Protein AF-A0A967FDC0-F1 (afdb_monomer_lite)

Sequence (144 aa):
MAKELGESMRFAVIFVAIAGCFLLVFLCSCNRRSAETGSGQFDESNPMGANAACYVCHIPFVQEEISKTHLRAKVPCTRCHGLSAGHANDEDIGATPPDVLFVRDQVDSMCLKCHHRHDISDEMKAKHKTDPVCTDCHGNHRIN

Foldseek 3Di:
DPPVVVVVVVVVVVVVVVVVVVVVVVVVVVVPPDPPPPPPDDDLVCLVVLCVLVCVPVVCLCVWQVSVVCVVVSNHPCVQQNSQVVQSPDPPNPPRDTNDDDDQVCQQVSVCVPDVDDDDDVVRQVVDPDRDHPCVPRHPDDDD

Radius of gyration: 29.07 Å; chains: 1; bounding box: 67×72×62 Å

Structure (mmCIF, N/CA/C/O backbone):
data_AF-A0A967FDC0-F1
#
_entry.id   AF-A0A967FDC0-F1
#
loop_
_atom_site.group_PDB
_atom_site.id
_atom_site.type_symbol
_atom_site.label_atom_id
_atom_site.label_alt_id
_atom_site.label_comp_id
_atom_site.label_asym_id
_atom_site.label_entity_id
_atom_site.label_seq_id
_atom_site.pdbx_PDB_ins_code
_atom_site.Cartn_x
_atom_site.Cartn_y
_atom_site.Cartn_z
_atom_site.occupancy
_atom_site.B_iso_or_equiv
_atom_site.auth_seq_id
_atom_site.auth_comp_id
_atom_site.auth_asym_id
_atom_site.auth_atom_id
_atom_site.pdbx_PDB_model_num
ATOM 1 N N . MET A 1 1 ? 45.233 -60.346 -39.705 1.00 52.84 1 MET A N 1
ATOM 2 C CA . MET A 1 1 ? 45.656 -58.984 -39.309 1.00 52.84 1 MET A CA 1
ATOM 3 C C . MET A 1 1 ? 44.718 -57.849 -39.755 1.00 52.84 1 MET A C 1
ATOM 5 O O . MET A 1 1 ? 44.934 -56.738 -39.308 1.00 52.84 1 MET A O 1
ATOM 9 N N . ALA A 1 2 ? 43.660 -58.076 -40.555 1.00 54.44 2 ALA A N 1
ATOM 10 C CA . ALA A 1 2 ? 42.787 -56.990 -41.050 1.00 54.44 2 ALA A CA 1
ATOM 11 C C . ALA A 1 2 ? 41.469 -56.754 -40.266 1.00 54.44 2 ALA A C 1
ATOM 13 O O . ALA A 1 2 ? 40.763 -55.797 -40.562 1.00 54.44 2 ALA A O 1
ATOM 14 N N . LYS A 1 3 ? 41.109 -57.600 -39.284 1.00 52.19 3 LYS A N 1
ATOM 15 C CA . LYS A 1 3 ? 39.851 -57.459 -38.512 1.00 52.19 3 LYS A CA 1
ATOM 16 C C . LYS A 1 3 ? 39.966 -56.503 -3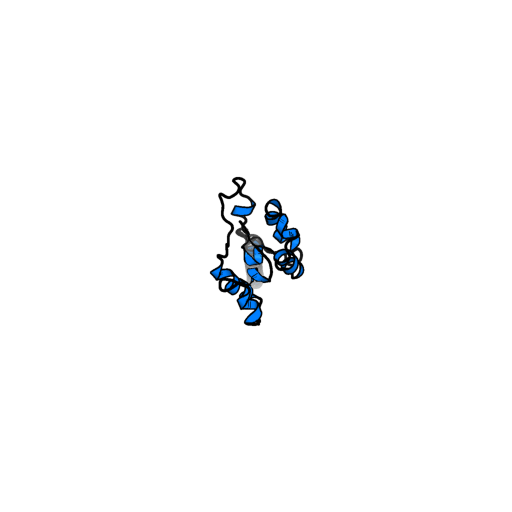7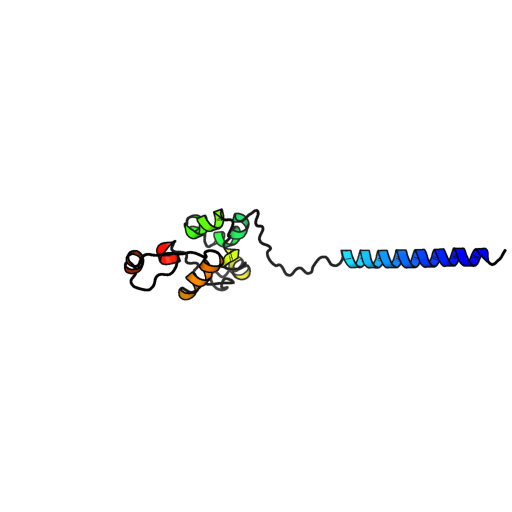.311 1.00 52.19 3 LYS A C 1
ATOM 18 O O . LYS A 1 3 ? 39.055 -55.722 -37.080 1.00 52.19 3 LYS A O 1
ATOM 23 N N . GLU A 1 4 ? 41.118 -56.480 -36.643 1.00 54.00 4 GLU A N 1
ATOM 24 C CA . GLU A 1 4 ? 41.378 -55.672 -35.433 1.00 54.00 4 GLU A CA 1
ATOM 25 C C . GLU A 1 4 ? 41.403 -54.146 -35.688 1.00 54.00 4 GLU A C 1
ATOM 27 O O . GLU A 1 4 ? 41.080 -53.342 -34.816 1.00 54.00 4 GLU A O 1
ATOM 32 N N . LEU A 1 5 ? 41.752 -53.722 -36.908 1.00 52.12 5 LEU A N 1
ATOM 33 C CA . LEU A 1 5 ? 41.794 -52.304 -37.300 1.00 52.12 5 LEU A CA 1
ATOM 34 C C . LEU A 1 5 ? 40.398 -51.702 -37.552 1.00 52.12 5 LEU A C 1
ATOM 36 O O . LEU A 1 5 ? 40.229 -50.488 -37.471 1.00 52.12 5 LEU A O 1
ATOM 40 N N . GLY A 1 6 ? 39.390 -52.530 -37.847 1.00 52.47 6 GLY A N 1
ATOM 41 C CA . GLY A 1 6 ? 38.027 -52.065 -38.119 1.00 52.47 6 GLY A CA 1
ATOM 42 C C . GLY A 1 6 ? 37.214 -51.775 -36.855 1.00 52.47 6 GLY A C 1
ATOM 43 O O . GLY A 1 6 ? 36.380 -50.869 -36.857 1.00 52.47 6 GLY A O 1
ATOM 44 N N . GLU A 1 7 ? 37.457 -52.513 -35.769 1.00 56.00 7 GLU A N 1
ATOM 45 C CA . GLU A 1 7 ? 36.762 -52.309 -34.491 1.00 56.00 7 GLU A CA 1
ATOM 46 C C . GLU A 1 7 ? 37.261 -51.062 -33.761 1.00 56.00 7 GLU A C 1
ATOM 48 O O . GLU A 1 7 ? 36.448 -50.234 -33.354 1.00 56.00 7 GLU A O 1
ATOM 53 N N . SER A 1 8 ? 38.577 -50.851 -33.686 1.00 56.78 8 SER A N 1
ATOM 54 C CA . SER A 1 8 ? 39.154 -49.663 -33.036 1.00 56.78 8 SER A CA 1
ATOM 55 C C . SER A 1 8 ? 38.716 -48.350 -33.702 1.00 56.78 8 SER A C 1
ATOM 57 O O . 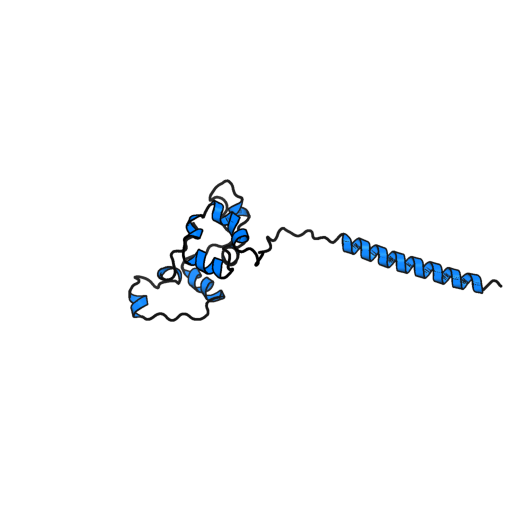SER A 1 8 ? 38.394 -47.378 -33.016 1.00 56.78 8 SER A O 1
ATOM 59 N N . MET A 1 9 ? 38.597 -48.338 -35.033 1.00 56.31 9 MET A N 1
ATOM 60 C CA . MET A 1 9 ? 38.127 -47.173 -35.785 1.00 56.31 9 MET A CA 1
ATOM 61 C C . MET A 1 9 ? 36.622 -46.913 -35.590 1.00 56.31 9 MET A C 1
ATOM 63 O O . MET A 1 9 ? 36.194 -45.762 -35.558 1.00 56.31 9 MET A O 1
ATOM 67 N N . ARG A 1 10 ? 35.812 -47.961 -35.380 1.00 59.16 10 ARG A N 1
ATOM 68 C CA . ARG A 1 10 ? 34.378 -47.834 -35.059 1.00 59.16 10 ARG A CA 1
ATOM 69 C C . ARG A 1 10 ? 34.143 -47.262 -33.664 1.00 59.16 10 ARG A C 1
ATOM 71 O O . ARG A 1 10 ? 33.279 -46.402 -33.510 1.00 59.16 10 ARG A O 1
ATOM 78 N N . PHE A 1 11 ? 34.932 -47.678 -32.674 1.00 57.47 11 PHE A N 1
ATOM 79 C CA . PHE A 1 11 ? 34.856 -47.103 -31.330 1.00 57.47 11 PHE A CA 1
ATOM 80 C C . PHE A 1 11 ? 35.257 -45.625 -31.330 1.00 57.47 11 PHE A C 1
ATOM 82 O O . PHE A 1 11 ? 34.531 -44.805 -30.772 1.00 57.47 11 PHE A O 1
ATOM 89 N N . ALA A 1 12 ? 36.333 -45.252 -32.030 1.00 60.53 12 ALA A N 1
ATOM 90 C CA . ALA A 1 12 ? 36.770 -43.858 -32.116 1.00 60.53 12 ALA A CA 1
ATOM 91 C C . ALA A 1 12 ? 35.694 -42.928 -32.716 1.00 60.53 12 ALA A C 1
ATOM 93 O O . ALA A 1 12 ? 35.449 -41.845 -32.187 1.00 60.53 12 ALA A O 1
ATOM 94 N N . VAL A 1 13 ? 34.994 -43.364 -33.770 1.00 60.56 13 VAL A N 1
ATOM 95 C CA . VAL A 1 13 ? 33.931 -42.565 -34.409 1.00 60.56 13 VAL A CA 1
ATOM 96 C C . VAL A 1 13 ? 32.708 -42.405 -33.498 1.00 60.56 13 VAL A C 1
ATOM 98 O O . VAL A 1 13 ? 32.138 -41.317 -33.427 1.00 60.56 13 VAL A O 1
ATOM 101 N N . ILE A 1 14 ? 32.329 -43.447 -32.749 1.00 61.06 14 ILE A N 1
ATOM 102 C CA . ILE A 1 14 ? 31.204 -43.388 -31.800 1.00 61.06 14 ILE A CA 1
ATOM 103 C C . ILE A 1 14 ? 31.529 -42.455 -30.626 1.00 61.06 14 ILE A C 1
ATOM 105 O O . ILE A 1 14 ? 30.698 -41.626 -30.257 1.00 61.06 14 ILE A O 1
ATOM 109 N N . PHE A 1 15 ? 32.743 -42.527 -30.072 1.00 60.81 15 PHE A N 1
ATOM 110 C CA . PHE A 1 15 ? 33.158 -41.644 -28.978 1.00 60.81 15 PHE A CA 1
ATOM 111 C C . PHE A 1 15 ? 33.199 -40.168 -29.400 1.00 60.81 15 PHE A C 1
ATOM 113 O O . PHE A 1 15 ? 32.741 -39.312 -28.644 1.00 60.81 15 PHE A O 1
ATOM 120 N N . VAL A 1 16 ? 33.667 -39.862 -30.616 1.00 63.75 16 VAL A N 1
ATOM 121 C CA . VAL A 1 16 ? 33.668 -38.488 -31.151 1.00 63.75 16 VAL A CA 1
ATOM 122 C C . VAL A 1 16 ? 32.245 -37.984 -31.416 1.00 63.75 16 VAL A C 1
ATOM 124 O O . VAL A 1 16 ? 31.940 -36.836 -31.094 1.00 63.75 16 VAL A O 1
ATOM 127 N N . ALA A 1 17 ? 31.348 -38.831 -31.929 1.00 63.84 17 ALA A N 1
ATOM 128 C CA . ALA A 1 17 ? 29.948 -38.464 -32.151 1.00 63.84 17 ALA A CA 1
ATOM 129 C C . ALA A 1 17 ? 29.200 -38.188 -30.834 1.00 63.84 17 ALA A C 1
ATOM 131 O O . ALA A 1 17 ? 28.475 -37.200 -30.731 1.00 63.84 17 ALA A O 1
ATOM 132 N N . ILE A 1 18 ? 29.418 -39.013 -29.803 1.00 66.44 18 ILE A N 1
ATOM 133 C CA . ILE A 1 18 ? 28.807 -38.824 -28.481 1.00 66.44 18 ILE A CA 1
ATOM 134 C C . ILE A 1 18 ? 29.361 -37.560 -27.812 1.00 66.44 18 ILE A C 1
ATOM 136 O O . ILE A 1 18 ? 28.580 -36.724 -27.361 1.00 66.44 18 ILE A O 1
ATOM 140 N N . ALA A 1 19 ? 30.684 -37.364 -27.805 1.00 64.75 19 ALA A N 1
ATOM 141 C CA . ALA A 1 19 ? 31.301 -36.161 -27.245 1.00 64.75 19 ALA A CA 1
ATOM 142 C C . ALA A 1 19 ? 30.847 -34.880 -27.973 1.00 64.75 19 ALA A C 1
ATOM 144 O O . ALA A 1 19 ? 30.568 -33.869 -27.328 1.00 64.75 19 ALA A O 1
ATOM 145 N N . GLY A 1 20 ? 30.694 -34.934 -29.301 1.00 63.69 20 GLY A N 1
ATOM 146 C CA . GLY A 1 20 ? 30.154 -33.836 -30.106 1.00 63.69 20 GLY A CA 1
ATOM 147 C C . GLY A 1 20 ? 28.685 -33.528 -29.802 1.00 63.69 20 GLY A C 1
ATOM 148 O O . GLY A 1 20 ? 28.322 -32.362 -29.654 1.00 63.69 20 GLY A O 1
ATOM 149 N N . CYS A 1 21 ? 27.845 -34.555 -29.631 1.00 61.47 21 CYS A N 1
ATOM 150 C CA . CYS A 1 21 ? 26.450 -34.383 -29.215 1.00 61.47 21 CYS A CA 1
ATOM 151 C C . CYS A 1 21 ? 26.333 -33.782 -27.807 1.00 61.47 21 CYS A C 1
ATOM 153 O O . CYS A 1 21 ? 25.528 -32.874 -27.608 1.00 61.47 21 CYS A O 1
ATOM 155 N N . PHE A 1 22 ? 27.154 -34.219 -26.847 1.00 60.75 22 PHE A N 1
ATOM 156 C CA . PHE A 1 22 ? 27.167 -33.629 -25.505 1.00 60.75 22 PHE A CA 1
ATOM 157 C C . PHE A 1 22 ? 27.644 -32.170 -25.515 1.00 60.75 22 PHE A C 1
ATOM 159 O O . PHE A 1 22 ? 27.040 -31.337 -24.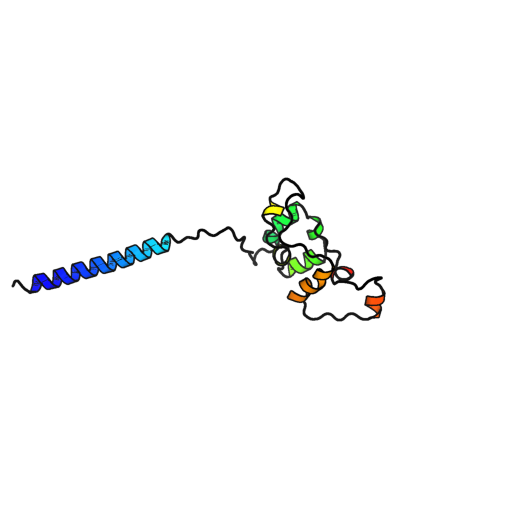841 1.00 60.75 22 PHE A O 1
ATOM 166 N N . LEU A 1 23 ? 28.656 -31.828 -26.321 1.00 61.09 23 LEU A N 1
ATOM 167 C CA . LEU A 1 23 ? 29.138 -30.451 -26.454 1.00 61.09 23 LEU A CA 1
ATOM 168 C C . LEU A 1 23 ? 28.090 -29.528 -27.100 1.00 61.09 23 LEU A C 1
ATOM 170 O O . LEU A 1 23 ? 27.902 -28.404 -26.640 1.00 61.09 23 LEU A O 1
ATOM 174 N N . LEU A 1 24 ? 27.357 -30.003 -28.113 1.00 58.91 24 LEU A N 1
ATOM 175 C CA . LEU A 1 24 ? 26.266 -29.243 -28.738 1.00 58.91 24 LEU A CA 1
ATOM 176 C C . LEU A 1 24 ? 25.093 -29.009 -27.776 1.00 58.91 24 LEU A C 1
ATOM 178 O O . LEU A 1 24 ? 24.552 -27.905 -27.738 1.00 58.91 24 LEU A O 1
ATOM 182 N N . VAL A 1 25 ? 24.731 -29.999 -26.953 1.00 60.19 25 VAL A N 1
ATOM 183 C CA . VAL A 1 25 ? 23.697 -29.836 -25.913 1.00 60.19 25 VAL A CA 1
ATOM 184 C C . VAL A 1 25 ? 24.154 -28.856 -24.828 1.00 60.19 25 VAL A C 1
ATOM 186 O O . VAL A 1 25 ? 23.362 -28.021 -24.383 1.00 60.19 25 VAL A O 1
ATOM 189 N N . PHE A 1 26 ? 25.431 -28.894 -24.438 1.00 58.91 26 PHE A N 1
ATOM 190 C CA . PHE A 1 26 ? 25.989 -27.971 -23.447 1.00 58.91 26 PHE A CA 1
ATOM 191 C C . PHE A 1 26 ? 26.024 -26.526 -23.971 1.00 58.91 26 PHE A C 1
ATOM 193 O O . PHE A 1 26 ? 25.558 -25.611 -23.295 1.00 58.91 26 PHE A O 1
ATOM 200 N N . LEU A 1 27 ? 26.462 -26.317 -25.218 1.00 58.94 27 LEU A N 1
ATOM 201 C CA . LEU A 1 27 ? 26.475 -24.994 -25.856 1.00 58.94 27 LEU A CA 1
ATOM 202 C C . LEU A 1 27 ? 25.060 -24.445 -26.105 1.00 58.94 27 LEU A C 1
ATOM 204 O O . LEU A 1 27 ? 24.832 -23.246 -25.951 1.00 58.94 27 LEU A O 1
ATOM 208 N N . CYS A 1 28 ? 24.084 -25.304 -26.416 1.00 54.00 28 CYS A N 1
ATOM 209 C CA . CYS A 1 28 ? 22.685 -24.888 -26.550 1.00 54.00 28 CYS A CA 1
ATOM 210 C C . CYS A 1 28 ? 22.049 -24.523 -25.191 1.00 54.00 28 CYS A C 1
ATOM 212 O O . CYS A 1 28 ? 21.184 -23.650 -25.121 1.00 54.00 28 CYS A O 1
ATOM 214 N N . SER A 1 29 ? 22.521 -25.128 -24.094 1.00 59.06 29 SER A N 1
ATOM 215 C CA . SER A 1 29 ? 22.040 -24.847 -22.733 1.00 59.06 29 SER A CA 1
ATOM 216 C C . SER A 1 29 ? 22.609 -23.546 -22.154 1.00 59.06 29 SER A C 1
ATOM 218 O O . SER A 1 29 ? 21.933 -22.883 -21.373 1.00 59.06 29 SER A O 1
ATOM 220 N N . CYS A 1 30 ? 23.804 -23.119 -22.579 1.00 54.75 30 CYS A N 1
ATOM 221 C CA . CYS A 1 30 ? 24.393 -21.846 -22.147 1.00 54.75 30 CYS A CA 1
ATOM 222 C C . CYS A 1 30 ? 23.792 -20.610 -22.843 1.00 54.75 30 CYS A C 1
ATOM 224 O O . CYS A 1 30 ? 23.926 -19.508 -22.316 1.00 54.75 30 CYS A O 1
ATOM 226 N N . ASN A 1 31 ? 23.111 -20.774 -23.987 1.00 49.84 31 ASN A N 1
ATOM 227 C CA . ASN A 1 31 ? 22.464 -19.666 -24.707 1.00 49.84 31 ASN A CA 1
ATOM 228 C C . ASN A 1 31 ? 20.981 -19.471 -24.338 1.00 49.84 31 ASN A C 1
ATOM 230 O O . ASN A 1 31 ? 20.355 -18.504 -24.760 1.00 49.84 31 ASN A O 1
ATOM 234 N N . ARG A 1 32 ? 20.408 -20.343 -23.496 1.00 47.84 32 ARG A N 1
ATOM 235 C CA . ARG A 1 32 ? 19.145 -20.063 -22.793 1.00 47.84 32 ARG A CA 1
ATOM 236 C C . ARG A 1 32 ? 19.417 -19.265 -21.519 1.00 47.84 32 ARG A C 1
ATOM 238 O O . ARG A 1 32 ? 18.980 -19.635 -20.436 1.00 47.84 32 ARG A O 1
ATOM 245 N N . ARG A 1 33 ? 20.139 -18.151 -21.642 1.00 48.34 33 ARG A N 1
ATOM 246 C CA . ARG A 1 33 ? 20.040 -17.089 -20.645 1.00 48.34 33 ARG A CA 1
ATOM 247 C C . ARG A 1 33 ? 18.888 -16.211 -21.093 1.00 48.34 33 ARG A C 1
ATOM 249 O O . ARG A 1 33 ? 19.039 -15.382 -21.979 1.00 48.34 33 ARG A O 1
ATOM 256 N N . SER A 1 34 ? 17.727 -16.577 -20.566 1.00 46.00 34 SER A N 1
ATOM 257 C CA . SER A 1 34 ? 16.502 -15.807 -20.456 1.00 46.00 34 SER A CA 1
ATOM 258 C C . SER A 1 34 ? 16.447 -14.526 -21.294 1.00 46.00 34 SER A C 1
ATOM 260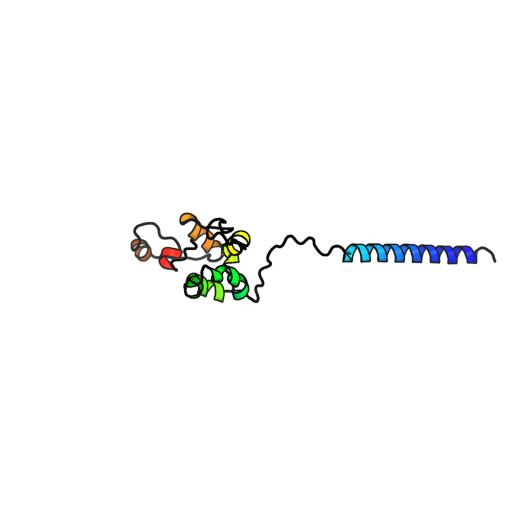 O O . SER A 1 34 ? 16.996 -13.491 -20.921 1.00 46.00 34 SER A O 1
ATOM 262 N N . ALA A 1 35 ? 15.621 -14.560 -22.339 1.00 44.91 35 ALA A N 1
ATOM 263 C CA . ALA A 1 35 ? 14.689 -13.463 -22.559 1.00 44.91 35 ALA A CA 1
ATOM 264 C C . ALA A 1 35 ? 13.773 -13.390 -21.322 1.00 44.91 35 ALA A C 1
ATOM 266 O O . ALA A 1 35 ? 12.639 -13.858 -21.334 1.00 44.91 35 ALA A O 1
ATOM 267 N N . GLU A 1 36 ? 14.315 -12.909 -20.206 1.00 45.38 36 GLU A N 1
ATOM 268 C CA . GLU A 1 36 ? 13.536 -12.528 -19.043 1.00 45.38 36 GLU A CA 1
ATOM 269 C C . GLU A 1 36 ? 12.948 -11.171 -19.399 1.00 45.38 36 GLU A C 1
ATOM 271 O O . GLU A 1 36 ? 13.597 -10.130 -19.333 1.00 45.38 36 GLU A O 1
ATOM 276 N N . THR A 1 37 ? 11.696 -11.206 -19.851 1.00 39.47 37 THR A N 1
ATOM 277 C CA . THR A 1 37 ? 10.732 -10.151 -19.548 1.00 39.47 37 THR A CA 1
ATOM 278 C C . THR A 1 37 ? 11.047 -9.625 -18.154 1.00 39.47 37 THR A C 1
ATOM 280 O O . THR A 1 37 ? 11.028 -10.417 -17.213 1.00 39.47 37 THR A O 1
ATOM 283 N N . GLY A 1 38 ? 11.397 -8.343 -18.036 1.00 41.69 38 GLY A N 1
ATOM 284 C CA . GLY A 1 38 ? 11.746 -7.705 -16.771 1.00 41.69 38 GLY A CA 1
ATOM 285 C C . GLY A 1 38 ? 10.594 -7.786 -15.773 1.00 41.69 38 GLY A C 1
ATOM 286 O O . GLY A 1 38 ? 9.823 -6.848 -15.622 1.00 41.69 38 GLY A O 1
ATOM 287 N N . SER A 1 39 ? 10.466 -8.915 -15.088 1.00 45.53 39 SER A N 1
ATOM 288 C CA . SER A 1 39 ? 9.728 -9.025 -13.848 1.00 45.53 39 SER A CA 1
ATOM 289 C C . SER A 1 39 ? 10.676 -8.504 -12.782 1.00 45.53 39 SER A C 1
ATOM 291 O O . SER A 1 39 ? 11.637 -9.192 -12.436 1.00 45.53 39 SER A O 1
ATOM 293 N N . GLY A 1 40 ? 10.455 -7.276 -12.311 1.00 52.69 40 GLY A N 1
ATOM 294 C CA . GLY A 1 40 ? 11.157 -6.743 -11.148 1.00 52.69 40 GLY A CA 1
ATOM 295 C C . GLY A 1 40 ? 11.007 -7.721 -9.986 1.00 52.69 40 GLY A C 1
ATOM 296 O O . GLY A 1 40 ? 9.955 -7.783 -9.353 1.00 52.69 40 GLY A O 1
ATOM 297 N N . GLN A 1 41 ? 12.026 -8.546 -9.756 1.00 55.53 41 GLN A N 1
ATOM 298 C CA . GLN A 1 41 ? 12.043 -9.480 -8.644 1.00 55.53 41 GLN A CA 1
ATOM 299 C C . GLN A 1 41 ? 12.217 -8.675 -7.361 1.00 55.53 41 GLN A C 1
ATOM 301 O O . GLN A 1 41 ? 13.165 -7.905 -7.214 1.00 55.53 41 GLN A O 1
ATOM 306 N N . PHE A 1 42 ? 11.272 -8.850 -6.441 1.00 64.56 42 PHE A N 1
ATOM 307 C CA . PHE A 1 42 ? 11.356 -8.302 -5.098 1.00 64.56 42 PHE A CA 1
ATOM 308 C C . PHE A 1 42 ? 12.530 -8.947 -4.352 1.00 64.56 42 PHE A C 1
ATOM 310 O O . PHE A 1 42 ? 12.530 -10.152 -4.105 1.00 64.56 42 PHE A O 1
ATOM 317 N N . ASP A 1 43 ? 13.522 -8.137 -3.985 1.00 73.62 43 ASP A N 1
ATOM 318 C CA . ASP A 1 43 ? 14.565 -8.535 -3.047 1.00 73.62 43 ASP A CA 1
ATOM 319 C C . ASP A 1 43 ? 14.041 -8.399 -1.610 1.00 73.62 43 ASP A C 1
ATOM 321 O O . ASP A 1 43 ? 14.054 -7.319 -1.015 1.00 73.62 43 ASP A O 1
ATOM 325 N N . GLU A 1 44 ? 13.597 -9.519 -1.037 1.00 70.62 44 GLU A N 1
ATOM 326 C CA . GLU A 1 44 ? 13.122 -9.616 0.353 1.00 70.62 44 GLU A CA 1
ATOM 327 C C . GLU A 1 44 ? 14.175 -9.139 1.377 1.00 70.62 44 GLU A C 1
ATOM 329 O O . GLU A 1 44 ? 13.839 -8.766 2.507 1.00 70.62 44 GLU A O 1
ATOM 334 N N . SER A 1 45 ? 15.463 -9.141 1.010 1.00 81.19 45 SER A N 1
ATOM 335 C CA . SER A 1 45 ? 16.543 -8.660 1.873 1.00 81.19 45 SER A CA 1
ATOM 336 C C . SER A 1 45 ? 16.658 -7.132 1.905 1.00 81.19 45 SER A C 1
ATOM 338 O O . SER A 1 45 ? 17.218 -6.593 2.862 1.00 81.19 45 SER A O 1
ATOM 340 N N . ASN A 1 46 ? 16.039 -6.428 0.949 1.00 86.88 46 ASN A N 1
ATOM 341 C CA . ASN A 1 46 ? 16.030 -4.970 0.865 1.00 86.88 46 ASN A CA 1
ATOM 342 C C . ASN A 1 46 ? 14.621 -4.376 0.616 1.00 86.88 46 ASN A C 1
ATOM 344 O O . ASN A 1 46 ? 14.360 -3.780 -0.436 1.00 86.88 46 ASN A O 1
ATOM 348 N N . PRO A 1 47 ? 13.709 -4.441 1.608 1.00 86.12 47 PRO A N 1
ATOM 349 C CA . PRO A 1 47 ? 12.360 -3.879 1.488 1.00 86.12 47 PRO A CA 1
ATOM 350 C C . PRO A 1 47 ? 12.350 -2.370 1.222 1.00 86.12 47 PRO A C 1
ATOM 352 O O . PRO A 1 47 ? 11.453 -1.855 0.561 1.00 86.12 47 PRO A O 1
ATOM 355 N N . MET A 1 48 ? 13.357 -1.651 1.729 1.00 89.06 48 MET A N 1
ATOM 356 C CA . MET A 1 48 ? 13.501 -0.216 1.488 1.00 89.06 48 MET A CA 1
ATOM 357 C C . MET A 1 48 ? 13.848 0.067 0.025 1.00 89.06 48 MET A C 1
ATOM 359 O O . MET A 1 48 ? 13.250 0.955 -0.577 1.00 89.06 48 MET A O 1
ATOM 363 N N . GLY A 1 49 ? 14.758 -0.714 -0.562 1.00 91.69 49 GLY A N 1
ATOM 364 C CA . GLY A 1 49 ? 15.078 -0.637 -1.986 1.00 91.69 49 GLY A CA 1
ATOM 365 C C . GLY A 1 49 ? 13.866 -0.920 -2.870 1.00 91.69 49 GLY A C 1
ATOM 366 O O . GLY A 1 49 ? 13.647 -0.206 -3.843 1.00 91.69 49 GLY A O 1
ATOM 367 N N . ALA A 1 50 ? 13.022 -1.879 -2.482 1.00 91.31 50 ALA A N 1
ATOM 368 C CA . ALA A 1 50 ? 11.780 -2.177 -3.195 1.00 91.31 50 ALA A CA 1
ATOM 369 C C . ALA A 1 50 ? 10.769 -1.011 -3.198 1.00 91.31 50 ALA A C 1
ATOM 371 O O . ALA A 1 50 ? 9.948 -0.928 -4.107 1.00 91.31 50 ALA A O 1
ATOM 372 N N . ASN A 1 51 ? 10.848 -0.096 -2.224 1.00 93.62 51 ASN A N 1
ATOM 373 C CA . ASN A 1 51 ? 10.004 1.101 -2.149 1.00 93.62 51 ASN A CA 1
ATOM 374 C C . ASN A 1 51 ? 10.669 2.362 -2.722 1.00 93.62 51 ASN A C 1
ATOM 376 O O . ASN A 1 51 ? 10.023 3.408 -2.774 1.00 93.62 51 ASN A O 1
ATOM 380 N N . ALA A 1 52 ? 11.944 2.301 -3.127 1.00 93.44 52 ALA A N 1
ATOM 381 C CA . ALA A 1 52 ? 12.730 3.489 -3.459 1.00 93.44 52 ALA A CA 1
ATOM 382 C C . ALA A 1 52 ? 12.075 4.342 -4.555 1.00 93.44 52 ALA A C 1
ATOM 384 O O . ALA A 1 52 ? 11.973 5.555 -4.394 1.00 93.44 52 ALA A O 1
ATOM 385 N N . ALA A 1 53 ? 11.568 3.709 -5.618 1.00 93.31 53 ALA A N 1
ATOM 386 C CA . ALA A 1 53 ? 10.877 4.404 -6.703 1.00 93.31 53 ALA A CA 1
ATOM 387 C C . ALA A 1 53 ? 9.554 5.043 -6.237 1.00 93.31 53 ALA A C 1
ATOM 389 O O . ALA A 1 53 ? 9.266 6.188 -6.569 1.00 93.31 53 ALA A O 1
ATOM 390 N N . CYS A 1 54 ? 8.783 4.351 -5.391 1.00 93.81 54 CYS A N 1
ATOM 391 C CA . CYS A 1 54 ? 7.523 4.866 -4.848 1.00 93.81 54 CYS A CA 1
ATOM 392 C C . CYS A 1 54 ? 7.747 6.103 -3.966 1.00 93.81 54 CYS A C 1
ATOM 394 O O . CYS A 1 54 ? 6.977 7.063 -4.018 1.00 93.81 54 CYS A O 1
ATOM 396 N N . TYR A 1 55 ? 8.813 6.097 -3.163 1.00 94.25 55 TYR A N 1
ATOM 397 C CA . TYR A 1 55 ? 9.135 7.203 -2.267 1.00 94.25 55 TYR A CA 1
ATOM 398 C C . TYR A 1 55 ? 9.681 8.439 -2.972 1.00 94.25 55 TYR A C 1
ATOM 400 O O . TYR A 1 55 ? 9.771 9.464 -2.315 1.00 94.25 55 TYR A O 1
ATOM 408 N N . VAL A 1 56 ? 9.995 8.406 -4.270 1.00 93.56 56 VAL A N 1
ATOM 409 C CA . VAL A 1 56 ? 10.350 9.635 -5.003 1.00 93.56 56 VAL A CA 1
ATOM 410 C C . VAL A 1 56 ? 9.180 10.621 -4.984 1.00 93.56 56 VAL A C 1
ATOM 412 O O . VAL A 1 56 ? 9.366 11.794 -4.665 1.00 93.56 56 VAL A O 1
ATOM 415 N N . CYS A 1 57 ? 7.967 10.128 -5.249 1.00 93.19 57 CYS A N 1
ATOM 416 C CA . CYS A 1 57 ? 6.757 10.949 -5.306 1.00 93.19 57 CYS A CA 1
ATOM 417 C C . CYS A 1 57 ? 5.920 10.850 -4.021 1.00 93.19 57 CYS A C 1
ATOM 419 O O . CYS A 1 57 ? 5.338 11.839 -3.578 1.00 93.19 57 CYS A O 1
ATOM 421 N N . HIS A 1 58 ? 5.898 9.687 -3.364 1.00 93.12 58 HIS A N 1
ATOM 422 C CA . HIS A 1 58 ? 5.083 9.440 -2.172 1.00 93.12 58 HIS A CA 1
ATOM 423 C C . HIS A 1 58 ? 5.898 9.434 -0.869 1.00 93.12 58 HIS A C 1
ATOM 425 O O . HIS A 1 58 ? 5.720 8.575 -0.001 1.00 93.12 58 HIS A O 1
ATOM 431 N N . ILE A 1 59 ? 6.782 10.424 -0.705 1.00 93.31 59 ILE A N 1
ATOM 432 C CA . ILE A 1 59 ? 7.621 10.600 0.495 1.00 93.31 59 ILE A CA 1
ATOM 433 C C . ILE A 1 59 ? 6.824 10.523 1.812 1.00 93.31 59 ILE A C 1
ATOM 435 O O . ILE A 1 59 ? 7.320 9.885 2.738 1.00 93.31 59 ILE A O 1
ATOM 439 N N . PRO A 1 60 ? 5.609 11.097 1.965 1.00 93.00 60 PRO A N 1
ATOM 440 C CA . PRO A 1 60 ? 4.903 11.075 3.252 1.00 93.00 60 PRO A CA 1
ATOM 441 C C . PRO A 1 60 ? 4.665 9.671 3.834 1.00 93.00 60 PRO A C 1
ATOM 443 O O . PRO A 1 60 ? 4.607 9.516 5.056 1.00 93.00 60 PRO A O 1
ATOM 446 N N . PHE A 1 61 ? 4.615 8.630 2.997 1.00 94.06 61 PHE A N 1
ATOM 447 C CA . PHE A 1 61 ? 4.465 7.246 3.454 1.00 94.06 61 PHE A CA 1
ATOM 448 C C . PHE A 1 61 ? 5.664 6.720 4.250 1.00 94.06 61 PHE A C 1
ATOM 450 O O . PHE A 1 61 ? 5.530 5.731 4.965 1.00 94.06 61 PHE A O 1
ATOM 457 N N . VAL A 1 62 ? 6.819 7.393 4.229 1.00 92.38 62 VAL A N 1
ATOM 458 C CA . VAL A 1 62 ? 7.924 7.053 5.144 1.00 92.38 62 VAL A CA 1
ATOM 459 C C . VAL A 1 62 ? 7.580 7.347 6.608 1.00 92.38 62 VAL A C 1
ATOM 461 O O . VAL A 1 62 ? 8.199 6.782 7.508 1.00 92.38 62 VAL A O 1
ATOM 464 N N . GLN A 1 63 ? 6.608 8.233 6.860 1.00 91.75 63 GLN A N 1
ATOM 465 C CA . GLN A 1 63 ? 6.159 8.616 8.203 1.00 91.75 63 GLN A CA 1
ATOM 466 C C . GLN A 1 63 ? 4.819 7.983 8.589 1.00 91.75 63 GLN A C 1
ATOM 468 O O . GLN A 1 63 ? 4.504 7.899 9.775 1.00 91.75 63 GLN A O 1
ATOM 473 N N . GLU A 1 64 ? 4.054 7.512 7.611 1.00 93.50 64 GLU A N 1
ATOM 474 C CA . GLU A 1 64 ? 2.743 6.910 7.812 1.00 93.50 64 GLU A CA 1
ATOM 475 C C . GLU A 1 64 ? 2.831 5.560 8.549 1.00 93.50 64 GLU A C 1
ATOM 477 O O . GLU A 1 64 ? 3.598 4.671 8.174 1.00 93.50 64 GLU A O 1
ATOM 482 N N . GLU A 1 65 ? 2.013 5.376 9.590 1.00 92.44 65 GLU A N 1
ATOM 483 C CA . GLU A 1 65 ? 2.085 4.197 10.464 1.00 92.44 65 GLU A CA 1
ATOM 484 C C . GLU A 1 65 ? 1.813 2.862 9.755 1.00 92.44 65 GLU A C 1
ATOM 486 O O . GLU A 1 65 ? 2.509 1.882 10.041 1.00 92.44 65 GLU A O 1
ATOM 491 N N . ILE A 1 66 ? 0.873 2.812 8.801 1.00 93.81 66 ILE A N 1
ATOM 492 C CA . ILE A 1 66 ? 0.614 1.603 8.000 1.00 93.81 66 ILE A CA 1
ATOM 493 C C . ILE A 1 66 ? 1.858 1.252 7.191 1.00 93.81 66 ILE A C 1
ATOM 495 O O . ILE A 1 66 ? 2.395 0.153 7.346 1.00 93.81 66 ILE A O 1
ATOM 499 N N . SER A 1 67 ? 2.356 2.191 6.388 1.00 94.06 67 SER A N 1
ATOM 500 C CA . SER A 1 67 ? 3.527 1.981 5.536 1.00 94.06 67 SER A CA 1
ATOM 501 C C . SER A 1 67 ? 4.773 1.598 6.342 1.00 94.06 67 SER A C 1
ATOM 503 O O . SER A 1 67 ? 5.439 0.613 6.022 1.00 94.06 67 SER A O 1
ATOM 505 N N . LYS A 1 68 ? 5.058 2.287 7.454 1.00 93.50 68 LYS A N 1
ATOM 506 C CA . LYS A 1 68 ? 6.194 1.969 8.341 1.00 93.50 68 LYS A CA 1
ATOM 507 C C . LYS A 1 68 ? 6.083 0.592 8.979 1.00 93.50 68 LYS A C 1
ATOM 509 O O . LYS A 1 68 ? 7.083 -0.114 9.125 1.00 93.50 68 LYS A O 1
ATOM 514 N N . THR A 1 69 ? 4.891 0.216 9.431 1.00 94.81 69 THR A N 1
ATOM 515 C CA . THR A 1 69 ? 4.681 -1.069 10.106 1.00 94.81 69 THR A CA 1
ATOM 516 C C . THR A 1 69 ? 4.829 -2.227 9.131 1.00 94.81 69 THR A C 1
ATOM 518 O O . THR A 1 69 ? 5.543 -3.181 9.439 1.00 94.81 69 THR A O 1
ATOM 521 N N . HIS A 1 70 ? 4.267 -2.101 7.931 1.00 95.12 70 HIS A N 1
ATOM 522 C CA . HIS A 1 70 ? 4.419 -3.104 6.882 1.00 95.12 70 HIS A CA 1
ATOM 523 C C . HIS A 1 70 ? 5.863 -3.192 6.382 1.00 95.12 70 HIS A C 1
ATOM 525 O O . HIS A 1 70 ? 6.401 -4.294 6.285 1.00 95.12 70 HIS A O 1
ATOM 531 N N . LEU A 1 71 ? 6.551 -2.060 6.200 1.00 94.38 71 LEU A N 1
ATOM 532 C CA . LEU A 1 71 ? 7.961 -2.062 5.811 1.00 94.38 71 LEU A CA 1
ATOM 533 C C . LEU A 1 71 ? 8.846 -2.792 6.838 1.00 94.38 71 LEU A C 1
ATOM 535 O O . LEU A 1 71 ? 9.687 -3.604 6.454 1.00 94.38 71 LEU A O 1
ATOM 539 N N . ARG A 1 72 ? 8.626 -2.574 8.146 1.00 93.94 72 ARG A N 1
ATOM 540 C CA . ARG A 1 72 ? 9.324 -3.313 9.224 1.00 93.94 72 ARG A CA 1
ATOM 541 C C . ARG A 1 72 ? 9.050 -4.817 9.181 1.00 93.94 72 ARG A C 1
ATOM 543 O O . ARG A 1 72 ? 9.934 -5.603 9.505 1.00 93.94 72 ARG A O 1
ATOM 550 N N . ALA A 1 73 ? 7.852 -5.209 8.756 1.00 94.81 73 ALA A N 1
ATOM 551 C CA . ALA A 1 73 ? 7.470 -6.600 8.528 1.00 94.81 73 ALA A CA 1
ATOM 552 C C . ALA A 1 73 ? 7.934 -7.150 7.162 1.00 94.81 73 ALA A C 1
ATOM 554 O O . ALA A 1 73 ? 7.520 -8.242 6.782 1.00 94.81 73 ALA A O 1
ATOM 555 N N . LYS A 1 74 ? 8.789 -6.416 6.429 1.00 94.88 74 LYS A N 1
ATOM 556 C CA . LYS A 1 74 ? 9.273 -6.755 5.078 1.00 94.88 74 LYS A CA 1
ATOM 557 C C . LYS A 1 74 ? 8.156 -6.877 4.032 1.00 94.88 74 LYS A C 1
ATOM 559 O O . LYS A 1 74 ? 8.258 -7.621 3.064 1.00 94.88 74 LYS A O 1
ATOM 564 N N . VAL A 1 75 ? 7.084 -6.113 4.208 1.00 94.94 75 VAL A N 1
ATOM 565 C CA . VAL A 1 75 ? 5.995 -5.968 3.238 1.00 94.94 75 VAL A CA 1
ATOM 566 C C . VAL A 1 75 ? 6.176 -4.616 2.534 1.00 94.94 75 VAL A C 1
ATOM 568 O O . VAL A 1 75 ? 5.793 -3.589 3.097 1.00 94.94 75 VAL A O 1
ATOM 571 N N . PRO A 1 76 ? 6.811 -4.577 1.346 1.00 94.38 76 PRO A N 1
ATOM 572 C CA . PRO A 1 76 ? 6.977 -3.346 0.571 1.00 94.38 76 PRO A CA 1
ATOM 573 C C . PRO A 1 76 ? 5.652 -2.908 -0.073 1.00 94.38 76 PRO A C 1
ATOM 575 O O . PRO A 1 76 ? 4.704 -3.691 -0.161 1.00 94.38 76 PRO A O 1
ATOM 578 N N . CYS A 1 77 ? 5.610 -1.689 -0.613 1.00 94.69 77 CYS A N 1
ATOM 579 C CA . CYS A 1 77 ? 4.470 -1.144 -1.357 1.00 94.69 77 CYS A CA 1
ATOM 580 C C . CYS A 1 77 ? 4.052 -2.073 -2.507 1.00 94.69 77 CYS A C 1
ATOM 582 O O . CYS A 1 77 ? 2.867 -2.350 -2.698 1.00 94.69 77 CYS A O 1
ATOM 584 N N . THR A 1 78 ? 5.036 -2.620 -3.225 1.00 93.69 78 THR A N 1
ATOM 585 C CA . THR A 1 78 ? 4.819 -3.449 -4.417 1.00 93.69 78 THR A CA 1
ATOM 586 C C . THR A 1 78 ? 4.146 -4.787 -4.131 1.00 93.69 78 THR A C 1
ATOM 588 O O . THR A 1 78 ? 3.498 -5.358 -5.007 1.00 93.69 78 THR A O 1
ATOM 591 N N . ARG A 1 79 ? 4.213 -5.269 -2.884 1.00 93.44 79 ARG A N 1
ATOM 592 C CA . ARG A 1 79 ? 3.515 -6.488 -2.450 1.00 93.44 79 ARG A CA 1
ATOM 593 C C . ARG A 1 79 ? 1.993 -6.330 -2.472 1.00 93.44 79 ARG A C 1
ATOM 595 O O . ARG A 1 79 ? 1.274 -7.324 -2.545 1.00 93.44 79 ARG A O 1
ATOM 602 N N . CYS A 1 80 ? 1.521 -5.089 -2.425 1.00 93.81 80 CYS A N 1
ATOM 603 C CA . CYS A 1 80 ? 0.111 -4.730 -2.387 1.00 93.81 80 CYS A CA 1
ATOM 604 C C . CYS A 1 80 ? -0.327 -4.043 -3.684 1.00 93.81 80 CYS A C 1
ATOM 606 O O . CYS A 1 80 ? -1.370 -4.386 -4.233 1.00 93.81 80 CYS A O 1
ATOM 608 N N . HIS A 1 81 ? 0.491 -3.108 -4.174 1.00 94.19 81 HIS A N 1
ATOM 609 C CA . HIS A 1 81 ? 0.165 -2.209 -5.282 1.00 94.19 81 HIS A CA 1
ATOM 610 C C . HIS A 1 81 ? 0.775 -2.620 -6.631 1.00 94.19 81 HIS A C 1
ATOM 612 O O . HIS A 1 81 ? 0.653 -1.884 -7.605 1.00 94.19 81 HIS A O 1
ATOM 618 N N . GLY A 1 82 ? 1.428 -3.786 -6.695 1.00 93.00 82 GLY A N 1
ATOM 619 C CA . GLY A 1 82 ? 2.181 -4.228 -7.870 1.00 93.00 82 GLY A CA 1
ATOM 620 C C . GLY A 1 82 ? 3.487 -3.453 -8.055 1.00 93.00 82 GLY A C 1
ATOM 621 O O . GLY A 1 82 ? 3.809 -2.551 -7.284 1.00 93.00 82 GLY A O 1
ATOM 622 N N . LEU A 1 83 ? 4.272 -3.816 -9.069 1.00 92.69 83 LEU A N 1
ATOM 623 C CA . LEU A 1 83 ? 5.567 -3.177 -9.319 1.00 92.69 83 LEU A CA 1
ATOM 624 C C . LEU A 1 83 ? 5.400 -1.698 -9.697 1.00 92.69 83 LEU A C 1
ATOM 626 O O . LEU A 1 83 ? 6.255 -0.883 -9.364 1.00 92.69 83 LEU A O 1
ATOM 630 N N . SER A 1 84 ? 4.301 -1.367 -10.379 1.00 93.69 84 SER A N 1
ATOM 631 C CA . SER A 1 84 ? 3.940 -0.025 -10.835 1.00 93.69 84 SER A CA 1
ATOM 632 C C . SER A 1 84 ? 5.076 0.652 -11.606 1.00 93.69 84 SER A C 1
ATOM 634 O O . SER A 1 84 ? 5.285 1.854 -11.489 1.00 93.69 84 SER A O 1
ATOM 636 N N . ALA A 1 85 ? 5.834 -0.118 -12.398 1.00 93.75 85 ALA A N 1
ATOM 637 C CA . ALA A 1 85 ? 7.011 0.386 -13.106 1.00 93.75 85 ALA A CA 1
ATOM 638 C C . ALA A 1 85 ? 6.652 1.458 -14.143 1.00 93.75 85 ALA A C 1
ATOM 640 O O . ALA A 1 85 ? 7.388 2.429 -14.272 1.00 93.75 85 ALA A O 1
ATOM 641 N N . GLY A 1 86 ? 5.531 1.305 -14.857 1.00 94.38 86 GLY A N 1
ATOM 642 C CA . GLY A 1 86 ? 5.049 2.333 -15.785 1.00 94.38 86 GLY A CA 1
ATOM 643 C C . GLY A 1 86 ? 4.752 3.636 -15.050 1.00 94.38 86 GLY A C 1
ATOM 644 O O . GLY A 1 86 ? 5.312 4.665 -15.389 1.00 94.38 86 GLY A O 1
ATOM 645 N N . HIS A 1 87 ? 3.967 3.557 -13.975 1.00 94.81 87 HIS A N 1
ATOM 646 C CA . HIS A 1 87 ? 3.630 4.697 -13.123 1.00 94.81 87 HIS A CA 1
ATOM 647 C C . HIS A 1 87 ? 4.862 5.374 -12.502 1.00 94.81 87 HIS A C 1
ATOM 649 O O . HIS A 1 87 ? 4.985 6.591 -12.539 1.00 94.81 87 HIS A O 1
ATOM 655 N N . ALA A 1 88 ? 5.796 4.596 -11.950 1.00 93.19 88 ALA A N 1
ATOM 656 C CA . ALA A 1 88 ? 6.960 5.128 -11.246 1.00 93.19 88 ALA A CA 1
ATOM 657 C C . ALA A 1 88 ? 8.024 5.750 -12.168 1.00 93.19 88 ALA A C 1
ATOM 659 O O . ALA A 1 88 ? 8.869 6.498 -11.684 1.00 93.19 88 ALA A O 1
ATOM 660 N N . ASN A 1 89 ? 8.014 5.419 -13.464 1.00 92.94 89 ASN A N 1
ATOM 661 C CA . ASN A 1 89 ? 8.940 5.971 -14.459 1.00 92.94 89 ASN A CA 1
ATOM 662 C C . ASN A 1 89 ? 8.252 6.943 -15.433 1.00 92.94 89 ASN A C 1
ATOM 664 O O . ASN A 1 89 ? 8.875 7.351 -16.411 1.00 92.94 89 ASN A O 1
ATOM 668 N N . ASP A 1 90 ? 6.982 7.284 -15.199 1.00 93.62 90 ASP A N 1
ATOM 669 C CA . ASP A 1 90 ? 6.262 8.252 -16.017 1.00 93.62 90 ASP A CA 1
ATOM 670 C C . ASP A 1 90 ? 6.617 9.676 -15.580 1.00 93.62 90 ASP A C 1
ATOM 672 O O . ASP A 1 90 ? 6.425 10.061 -14.425 1.00 93.62 90 ASP A O 1
ATOM 676 N N . GLU A 1 91 ? 7.154 10.459 -16.512 1.00 91.38 91 GLU A N 1
ATOM 677 C CA . GLU A 1 91 ? 7.471 11.867 -16.276 1.00 91.38 91 GLU A CA 1
ATOM 678 C C . GLU A 1 91 ? 6.214 12.752 -16.337 1.00 91.38 91 GLU A C 1
ATOM 680 O O . GLU A 1 91 ? 6.211 13.852 -15.778 1.00 91.38 91 GLU A O 1
ATOM 685 N N . ASP A 1 92 ? 5.132 12.276 -16.967 1.00 94.06 92 ASP A N 1
ATOM 686 C CA . ASP A 1 92 ? 3.827 12.935 -16.954 1.00 94.06 92 ASP A CA 1
ATOM 687 C C . ASP A 1 92 ? 3.045 12.516 -15.697 1.00 94.06 92 ASP A C 1
ATOM 689 O O . ASP A 1 92 ? 2.279 11.548 -15.681 1.00 94.06 92 ASP A O 1
ATOM 693 N N . ILE A 1 93 ? 3.299 13.222 -14.588 1.00 87.25 93 ILE A N 1
ATOM 694 C CA . ILE A 1 93 ? 2.769 12.880 -13.259 1.00 87.25 93 ILE A CA 1
ATOM 695 C C . ILE A 1 93 ? 1.240 12.738 -13.302 1.00 87.25 93 ILE A C 1
ATOM 697 O O . ILE A 1 93 ? 0.502 13.714 -13.436 1.00 87.25 93 ILE A O 1
ATOM 701 N N . GLY A 1 94 ? 0.768 11.507 -13.089 1.00 84.44 94 GLY A N 1
ATOM 702 C CA . GLY A 1 94 ? -0.653 11.162 -13.024 1.00 84.44 94 GLY A CA 1
ATOM 703 C C . GLY A 1 94 ? -1.253 10.632 -14.330 1.00 84.44 94 GLY A C 1
ATOM 704 O O . GLY A 1 94 ? -2.413 10.220 -14.311 1.00 84.44 94 GLY A O 1
ATOM 705 N N . ALA A 1 95 ? -0.499 10.592 -15.435 1.00 93.38 95 ALA A N 1
ATOM 706 C CA . ALA A 1 95 ? -0.977 10.037 -16.702 1.00 93.38 95 ALA A CA 1
ATOM 707 C C . ALA A 1 95 ? -1.050 8.503 -16.669 1.00 93.38 95 ALA A C 1
ATOM 709 O O . ALA A 1 95 ? -2.074 7.918 -17.035 1.00 93.38 95 ALA A O 1
ATOM 710 N N . THR A 1 96 ? 0.001 7.843 -16.178 1.00 94.69 96 THR A N 1
ATOM 711 C CA . THR A 1 96 ? 0.009 6.387 -16.001 1.00 94.69 96 THR A CA 1
ATOM 712 C C . THR A 1 96 ? -0.500 5.996 -14.608 1.00 94.69 96 THR A C 1
ATOM 714 O O . THR A 1 96 ? 0.098 6.401 -13.609 1.00 94.69 96 THR A O 1
ATOM 717 N N . PRO A 1 97 ? -1.571 5.188 -14.483 1.00 92.75 97 PRO A N 1
ATOM 718 C CA . PRO A 1 97 ? -2.027 4.685 -13.189 1.00 92.75 97 PRO A CA 1
ATOM 719 C C . PRO A 1 97 ? -1.081 3.601 -12.638 1.00 92.75 97 PRO A C 1
ATOM 721 O O . PRO A 1 97 ? -0.418 2.913 -13.419 1.00 92.75 97 PRO A O 1
ATOM 724 N N . PRO A 1 98 ? -1.030 3.396 -11.310 1.00 93.25 98 PRO A N 1
ATOM 725 C CA . PRO A 1 98 ? -0.309 2.266 -10.726 1.00 93.25 98 PRO A CA 1
ATOM 726 C C . PRO A 1 98 ? -0.985 0.933 -11.081 1.00 93.25 98 PRO A C 1
ATOM 728 O O . PRO A 1 98 ? -2.158 0.900 -11.461 1.00 93.25 98 PRO A O 1
ATOM 731 N N . ASP A 1 99 ? -0.260 -0.178 -10.917 1.00 94.81 99 ASP A N 1
ATOM 732 C CA . ASP A 1 99 ? -0.742 -1.508 -11.324 1.00 94.81 99 ASP A CA 1
ATOM 733 C C . ASP A 1 99 ? -2.015 -1.915 -10.565 1.00 94.81 99 ASP A C 1
ATOM 735 O O . ASP A 1 99 ? -2.903 -2.562 -11.124 1.00 94.81 99 ASP A O 1
ATOM 739 N N . VAL A 1 100 ? -2.093 -1.568 -9.273 1.00 94.69 100 VAL A N 1
ATOM 740 C CA . VAL A 1 100 ? -3.220 -1.922 -8.406 1.00 94.69 100 VAL A CA 1
ATOM 741 C C . VAL A 1 100 ? -3.626 -0.745 -7.519 1.00 94.69 100 VAL A C 1
ATOM 743 O O . VAL A 1 100 ? -2.857 -0.264 -6.681 1.00 94.69 100 VAL A O 1
ATOM 746 N N . LEU A 1 101 ? -4.892 -0.350 -7.646 1.00 92.69 101 LEU A N 1
ATOM 747 C CA . LEU A 1 101 ? -5.590 0.552 -6.733 1.00 92.69 101 LEU A CA 1
ATOM 748 C C . LEU A 1 101 ? -6.704 -0.210 -6.024 1.00 92.69 101 LEU A C 1
ATOM 750 O O . LEU A 1 101 ? -7.462 -0.939 -6.662 1.00 92.69 101 LEU A O 1
ATOM 754 N N . PHE A 1 102 ? -6.819 -0.008 -4.713 1.00 92.56 102 PHE A N 1
ATOM 755 C CA . PHE A 1 102 ? -7.931 -0.531 -3.928 1.00 92.56 102 PHE A CA 1
ATOM 756 C C . PHE A 1 102 ? -8.943 0.582 -3.703 1.00 92.56 102 PHE A C 1
ATOM 758 O O . PHE A 1 102 ? -8.632 1.606 -3.091 1.00 92.56 102 PHE A O 1
ATOM 765 N N . VAL A 1 103 ? -10.163 0.380 -4.192 1.00 92.56 103 VAL A N 1
ATOM 766 C CA . VAL A 1 103 ? -11.297 1.205 -3.768 1.00 92.56 103 VAL A CA 1
ATOM 767 C C . VAL A 1 103 ? -11.714 0.818 -2.345 1.00 92.56 103 VAL A C 1
ATOM 769 O O . VAL A 1 103 ? -11.308 -0.217 -1.816 1.00 92.56 103 VAL A O 1
ATOM 772 N N . ARG A 1 104 ? -12.492 1.678 -1.681 1.00 91.88 104 ARG A N 1
ATOM 773 C CA . ARG A 1 104 ? -12.785 1.565 -0.243 1.00 91.88 104 ARG A CA 1
ATOM 774 C C . ARG A 1 104 ? -13.354 0.199 0.162 1.00 91.88 104 ARG A C 1
ATOM 776 O O . ARG A 1 104 ? -12.913 -0.357 1.157 1.00 91.88 104 ARG A O 1
ATOM 783 N N . ASP A 1 105 ? -14.284 -0.350 -0.611 1.00 93.19 105 ASP A N 1
ATOM 784 C CA . ASP A 1 105 ? -14.911 -1.658 -0.367 1.00 93.19 105 ASP A CA 1
ATOM 785 C C . ASP A 1 105 ? -13.965 -2.856 -0.591 1.00 93.19 105 ASP A C 1
ATOM 787 O O . ASP A 1 105 ? -14.260 -3.970 -0.165 1.00 93.19 105 ASP A O 1
ATOM 791 N N . GLN A 1 106 ? -12.798 -2.638 -1.201 1.00 94.81 106 GLN A N 1
ATOM 792 C CA . GLN A 1 106 ? -11.768 -3.660 -1.393 1.00 94.81 106 GLN A CA 1
ATOM 793 C C . GLN A 1 106 ? -10.730 -3.688 -0.267 1.00 94.81 106 GLN A C 1
ATOM 795 O O . GLN A 1 106 ? -10.015 -4.688 -0.147 1.00 94.81 106 GLN A O 1
ATOM 800 N N . VAL A 1 107 ? -10.644 -2.637 0.559 1.00 93.25 107 VAL A N 1
ATOM 801 C CA . VAL A 1 107 ? -9.612 -2.482 1.600 1.00 93.25 107 VAL A CA 1
ATOM 802 C C . VAL A 1 107 ? -9.594 -3.687 2.538 1.00 93.25 107 VAL A C 1
ATOM 804 O O . VAL A 1 107 ? -8.555 -4.326 2.689 1.00 93.25 107 VAL A O 1
ATOM 807 N N . ASP A 1 108 ? -10.743 -4.077 3.087 1.00 92.69 108 ASP A N 1
ATOM 808 C CA . ASP A 1 108 ? -10.807 -5.190 4.040 1.00 92.69 108 ASP A CA 1
ATOM 809 C C . ASP A 1 108 ? -10.380 -6.512 3.397 1.00 92.69 108 ASP A C 1
ATOM 811 O O . ASP A 1 108 ? -9.554 -7.242 3.945 1.00 92.69 108 ASP A O 1
ATOM 815 N N . SER A 1 109 ? -10.873 -6.795 2.186 1.00 93.31 109 SER A N 1
ATOM 816 C CA . SER A 1 109 ? -10.514 -8.013 1.448 1.00 93.31 109 SER A CA 1
ATOM 817 C C . SER A 1 109 ? -9.009 -8.107 1.177 1.00 93.31 109 SER A C 1
ATOM 819 O O . SER A 1 109 ? -8.429 -9.194 1.203 1.00 93.31 109 SER A O 1
ATOM 821 N N . MET A 1 110 ? -8.362 -6.960 0.961 1.00 93.06 110 MET A N 1
ATOM 822 C CA . MET A 1 110 ? -6.924 -6.869 0.787 1.00 93.06 110 MET A CA 1
ATOM 823 C C . MET A 1 110 ? -6.209 -7.171 2.108 1.00 93.06 110 MET A C 1
ATOM 825 O O . MET A 1 110 ? -5.330 -8.036 2.130 1.00 93.06 110 MET A O 1
ATOM 829 N N . CYS A 1 111 ? -6.602 -6.521 3.208 1.00 93.62 111 CYS A N 1
ATOM 830 C CA . CYS A 1 111 ? -5.970 -6.702 4.517 1.00 93.62 111 CYS A CA 1
ATOM 831 C C . CYS A 1 111 ? -6.063 -8.162 4.994 1.00 93.62 111 CYS A C 1
ATOM 833 O O . CYS A 1 111 ? -5.094 -8.723 5.518 1.00 93.62 111 CYS A O 1
ATOM 835 N N . LEU A 1 112 ? -7.200 -8.817 4.738 1.00 93.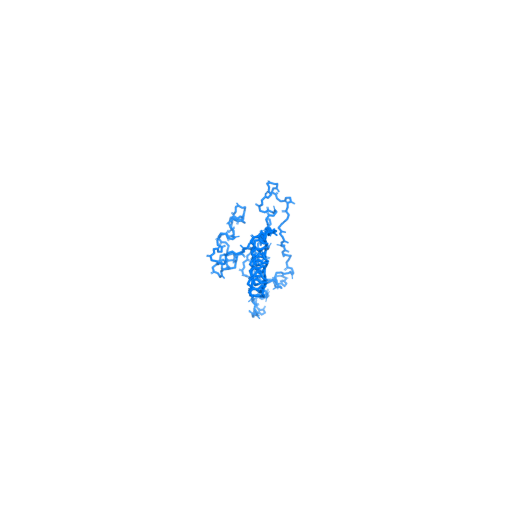94 112 LEU A N 1
ATOM 836 C CA . LEU A 1 112 ? -7.471 -10.201 5.133 1.00 93.94 112 LEU A CA 1
ATOM 837 C C . LEU A 1 112 ? -6.590 -11.250 4.428 1.00 93.94 112 LEU A C 1
ATOM 839 O O . LEU A 1 112 ? -6.534 -12.396 4.884 1.00 93.94 112 LEU A O 1
ATOM 843 N N . LYS A 1 113 ? -5.846 -10.880 3.370 1.00 93.94 113 LYS A N 1
ATOM 844 C CA . LYS A 1 113 ? -4.853 -11.770 2.735 1.00 93.94 113 LYS A CA 1
ATOM 845 C C . LYS A 1 113 ? -3.743 -12.188 3.703 1.00 93.94 113 LYS A C 1
ATOM 847 O O . LYS A 1 113 ? -3.233 -13.298 3.585 1.00 93.94 113 LYS A O 1
ATOM 852 N N . CYS A 1 114 ? -3.394 -11.317 4.652 1.00 95.38 114 CYS A N 1
ATOM 853 C CA . CYS A 1 114 ? -2.377 -11.576 5.676 1.00 95.38 114 CYS A CA 1
ATOM 854 C C . CYS A 1 114 ? -2.943 -11.535 7.108 1.00 95.38 114 CYS A C 1
ATOM 856 O O . CYS A 1 114 ? -2.379 -12.157 8.007 1.00 95.38 114 CYS A O 1
ATOM 858 N N . HIS A 1 115 ? -4.044 -10.815 7.344 1.00 93.19 115 HIS A N 1
ATOM 859 C CA . HIS A 1 115 ? -4.633 -10.634 8.672 1.00 93.19 115 HIS A CA 1
ATOM 860 C C . HIS A 1 115 ? -5.917 -11.453 8.829 1.00 93.19 115 HIS A C 1
ATOM 862 O O . HIS A 1 115 ? -6.983 -11.026 8.420 1.00 93.19 115 HIS A O 1
ATOM 868 N N . HIS A 1 116 ? -5.852 -12.628 9.455 1.00 89.25 116 HIS A N 1
ATOM 869 C CA . HIS A 1 116 ? -7.007 -13.545 9.512 1.00 89.25 116 HIS A CA 1
ATOM 870 C C . HIS A 1 116 ? -7.931 -13.362 10.722 1.00 89.25 116 HIS A C 1
ATOM 872 O O . HIS A 1 116 ? -8.937 -14.057 10.845 1.00 89.25 116 HIS A O 1
ATOM 878 N N . ARG A 1 117 ? -7.571 -12.487 11.663 1.00 83.75 117 ARG A N 1
ATOM 879 C CA . ARG A 1 117 ? -8.326 -12.278 12.900 1.00 83.75 117 ARG A CA 1
ATOM 880 C C . ARG A 1 117 ? -8.483 -10.790 13.139 1.00 83.75 117 ARG A C 1
ATOM 882 O O . ARG A 1 117 ? -7.485 -10.086 13.266 1.00 83.75 117 ARG A O 1
ATOM 889 N N . HIS A 1 118 ? -9.725 -10.346 13.245 1.00 82.88 118 HIS A N 1
ATOM 890 C CA . HIS A 1 118 ? -10.055 -9.001 13.675 1.00 82.88 118 HIS A CA 1
ATOM 891 C C . HIS A 1 118 ? -11.336 -9.064 14.498 1.00 82.88 118 HIS A C 1
ATOM 893 O O . HIS A 1 118 ? -12.327 -9.635 14.049 1.00 82.88 118 HIS A O 1
ATOM 899 N N . ASP A 1 119 ? -11.280 -8.538 15.716 1.00 85.12 119 ASP A N 1
ATOM 900 C CA . ASP A 1 119 ? -12.447 -8.379 16.572 1.00 85.12 119 ASP A CA 1
ATOM 901 C C . ASP A 1 119 ? -12.565 -6.901 16.922 1.00 85.12 119 ASP A C 1
ATOM 903 O O . ASP A 1 119 ? -11.576 -6.255 17.281 1.00 85.12 119 ASP A O 1
ATOM 907 N N . ILE A 1 120 ? -13.768 -6.372 16.755 1.00 85.94 120 ILE A N 1
ATOM 908 C CA . ILE A 1 120 ? -14.096 -4.971 16.975 1.00 85.94 120 ILE A CA 1
ATOM 909 C C . ILE A 1 120 ? -15.409 -4.914 17.731 1.00 85.94 120 ILE A C 1
ATOM 911 O O . ILE A 1 120 ? -16.433 -5.422 17.266 1.00 85.94 120 ILE A O 1
ATOM 915 N N . SER A 1 121 ? -15.379 -4.270 18.896 1.00 89.06 121 SER A N 1
ATOM 916 C CA . SER A 1 121 ? -16.586 -4.091 19.690 1.00 89.06 121 SER A CA 1
ATOM 917 C C . SER A 1 121 ? -17.586 -3.202 18.954 1.00 89.06 121 SER A C 1
ATOM 919 O O . SER A 1 121 ? -17.215 -2.294 18.202 1.00 89.06 121 SER A O 1
ATOM 921 N N . ASP A 1 122 ? -18.873 -3.423 19.207 1.00 89.19 122 ASP A N 1
ATOM 922 C CA . ASP A 1 122 ? -19.923 -2.590 18.620 1.00 89.19 122 ASP A CA 1
ATOM 923 C C . ASP A 1 122 ? -19.820 -1.129 19.086 1.00 89.19 122 ASP A C 1
ATOM 925 O O . ASP A 1 122 ? -20.127 -0.216 18.323 1.00 89.19 122 ASP A O 1
ATOM 929 N N . GLU A 1 123 ? -19.280 -0.884 20.286 1.00 91.25 123 GLU A N 1
ATOM 930 C CA . GLU A 1 123 ? -18.952 0.465 20.763 1.00 91.25 123 GLU A CA 1
ATOM 931 C C . GLU A 1 123 ? -17.902 1.152 19.874 1.00 91.25 123 GLU A C 1
ATOM 933 O O . GLU A 1 123 ? -18.022 2.340 19.571 1.00 91.25 123 GLU A O 1
ATOM 938 N N . MET A 1 124 ? -16.875 0.421 19.425 1.00 87.50 124 MET A N 1
ATOM 939 C CA . MET A 1 124 ? -15.872 0.976 18.514 1.00 87.50 124 MET A CA 1
ATOM 940 C C . MET A 1 124 ? -16.464 1.263 17.133 1.00 87.50 124 MET A C 1
ATOM 942 O O . MET A 1 124 ? -16.201 2.334 16.583 1.00 87.50 124 MET A O 1
ATOM 946 N N . LYS A 1 125 ? -17.311 0.367 16.609 1.00 87.88 125 LYS A N 1
ATOM 947 C CA . LYS A 1 125 ? -18.022 0.579 15.335 1.00 87.88 125 LYS A CA 1
ATOM 948 C C . LYS A 1 125 ? -18.934 1.800 15.388 1.00 87.88 125 LYS A C 1
ATOM 950 O O . LYS A 1 125 ? -18.915 2.616 14.473 1.00 87.88 125 LYS A O 1
ATOM 955 N N . ALA A 1 126 ? -19.666 1.975 16.489 1.00 89.69 126 ALA A N 1
ATOM 956 C CA . ALA A 1 126 ? -20.623 3.065 16.667 1.00 89.69 126 ALA A CA 1
ATOM 957 C C . ALA A 1 126 ? -19.993 4.471 16.607 1.00 89.69 126 ALA A C 1
ATOM 959 O O . ALA A 1 126 ? -20.705 5.458 16.426 1.00 89.69 126 ALA A O 1
ATOM 960 N N . LYS A 1 127 ? -18.661 4.591 16.721 1.00 90.50 127 LYS A N 1
ATOM 961 C CA . LYS A 1 127 ? -17.943 5.867 16.539 1.00 90.50 127 LYS A CA 1
ATOM 962 C C . LYS A 1 127 ? -17.925 6.347 15.083 1.00 90.50 127 LYS A C 1
ATOM 964 O O . LYS A 1 127 ? -17.556 7.493 14.837 1.00 90.50 127 LYS A O 1
ATOM 969 N N . HIS A 1 128 ? -18.281 5.489 14.127 1.00 89.19 128 HIS A N 1
ATOM 970 C CA . HIS A 1 128 ? -18.199 5.767 12.696 1.00 89.19 128 HIS A CA 1
ATOM 971 C C . HIS A 1 128 ? -19.605 5.884 12.098 1.00 89.19 128 HIS A C 1
ATOM 973 O O . HIS A 1 128 ? -20.519 5.149 12.456 1.00 89.19 128 HIS A O 1
ATOM 979 N N . LYS A 1 129 ? -19.794 6.857 11.196 1.00 87.44 129 LYS A N 1
ATOM 980 C CA . LYS A 1 129 ? -21.106 7.149 10.579 1.00 87.44 129 LYS A CA 1
ATOM 981 C C . LYS A 1 129 ? -21.538 6.104 9.550 1.00 87.44 129 LYS A C 1
ATOM 983 O O . LYS A 1 129 ? -22.718 6.006 9.235 1.00 87.44 129 LYS A O 1
ATOM 988 N N . THR A 1 130 ? -20.570 5.399 8.988 1.00 87.88 130 THR A N 1
ATOM 989 C CA . THR A 1 130 ? -20.735 4.325 8.011 1.00 87.88 130 THR A CA 1
ATOM 990 C C . THR A 1 130 ? -19.948 3.128 8.503 1.00 87.88 130 THR A C 1
ATOM 992 O O . THR A 1 130 ? -19.052 3.304 9.333 1.00 87.88 130 THR A O 1
ATOM 995 N N . ASP A 1 131 ? -20.211 1.957 7.931 1.00 88.00 131 ASP A N 1
ATOM 996 C CA . ASP A 1 131 ? -19.399 0.772 8.192 1.00 88.00 131 ASP A CA 1
ATOM 997 C C . ASP A 1 131 ? -17.914 1.098 7.937 1.00 88.00 131 ASP A C 1
ATOM 999 O O . ASP A 1 131 ? -17.554 1.537 6.831 1.00 88.00 131 ASP A O 1
ATOM 1003 N N . PRO A 1 132 ? -17.066 1.017 8.981 1.00 91.38 132 PRO A N 1
ATOM 1004 C CA . PRO A 1 132 ? -15.664 1.355 8.854 1.00 91.38 132 PRO A CA 1
ATOM 1005 C C . PRO A 1 132 ? -14.902 0.225 8.168 1.00 91.38 132 PRO A C 1
ATOM 1007 O O . PRO A 1 132 ? -15.181 -0.947 8.406 1.00 91.38 132 PRO A O 1
ATOM 1010 N N . VAL A 1 133 ? -13.903 0.589 7.371 1.00 91.50 133 VAL A N 1
ATOM 1011 C CA . VAL A 1 133 ? -12.915 -0.342 6.809 1.00 91.50 133 VAL A CA 1
ATOM 1012 C C . VAL A 1 133 ? -11.618 -0.270 7.612 1.00 91.50 133 VAL A C 1
ATOM 1014 O O . VAL A 1 133 ? -11.410 0.672 8.381 1.00 91.50 133 VAL A O 1
ATOM 1017 N N . CYS A 1 134 ? -10.710 -1.230 7.423 1.00 92.25 134 CYS A N 1
ATOM 1018 C CA . CYS A 1 134 ? -9.474 -1.362 8.208 1.00 92.25 134 CYS A CA 1
ATOM 1019 C C . CYS A 1 134 ? -8.707 -0.035 8.375 1.00 92.25 134 CYS A C 1
ATOM 1021 O O . CYS A 1 134 ? -8.244 0.289 9.471 1.00 92.25 134 CYS A O 1
ATOM 1023 N N . THR A 1 135 ? -8.597 0.760 7.308 1.00 92.25 135 THR A N 1
ATOM 1024 C CA . THR A 1 135 ? -7.852 2.029 7.300 1.00 92.25 135 THR A CA 1
ATOM 1025 C C . THR A 1 135 ? -8.525 3.158 8.087 1.00 92.25 135 THR A C 1
ATOM 1027 O O . THR A 1 135 ? -7.846 4.092 8.500 1.00 92.25 135 THR A O 1
ATOM 1030 N N . ASP A 1 136 ? -9.827 3.089 8.377 1.00 91.31 136 ASP A N 1
ATOM 1031 C CA . ASP A 1 136 ? -10.480 4.134 9.182 1.00 91.31 136 ASP A CA 1
ATOM 1032 C C . ASP A 1 136 ? -9.980 4.140 10.636 1.00 91.31 136 ASP A C 1
ATOM 1034 O O . ASP A 1 136 ? -9.937 5.189 11.277 1.00 91.31 136 ASP A O 1
ATOM 1038 N N . CYS A 1 137 ? -9.538 2.978 11.131 1.00 90.88 137 CYS A N 1
ATOM 1039 C CA . CYS A 1 137 ? -8.980 2.813 12.473 1.00 90.88 137 CYS A CA 1
ATOM 1040 C C . CYS A 1 137 ? -7.453 2.640 12.473 1.00 90.88 137 CYS A C 1
ATOM 1042 O O . CYS A 1 137 ? -6.779 3.153 13.364 1.00 90.88 137 CYS A O 1
ATOM 1044 N N . HIS A 1 138 ? -6.894 1.898 11.509 1.00 90.19 138 HIS A N 1
ATOM 1045 C CA . HIS A 1 138 ? -5.482 1.491 11.528 1.00 90.19 138 HIS A CA 1
ATOM 1046 C C . HIS A 1 138 ? -4.529 2.435 10.783 1.00 90.19 138 HIS A C 1
ATOM 1048 O O . HIS A 1 138 ? -3.319 2.211 10.814 1.00 90.19 138 HIS A O 1
ATOM 1054 N N . GLY A 1 139 ? -5.044 3.501 10.168 1.00 83.88 139 GLY A N 1
ATOM 1055 C CA . GLY A 1 139 ? -4.246 4.548 9.534 1.00 83.88 139 GLY A CA 1
ATOM 1056 C C . GLY A 1 139 ? -4.810 4.971 8.182 1.00 83.88 139 GLY A C 1
ATOM 1057 O O . GLY A 1 139 ? -5.314 4.156 7.414 1.00 83.88 139 GLY A O 1
ATOM 1058 N N . ASN A 1 140 ? -4.703 6.262 7.880 1.00 80.75 140 ASN A N 1
ATOM 1059 C CA . ASN A 1 140 ? -5.250 6.823 6.652 1.00 80.75 140 ASN A CA 1
ATOM 1060 C C . ASN A 1 140 ? -4.268 6.622 5.483 1.00 80.75 140 ASN A C 1
ATOM 1062 O O . ASN A 1 140 ? -3.518 7.536 5.139 1.00 80.75 140 ASN A O 1
ATOM 1066 N N . HIS A 1 141 ? -4.270 5.415 4.910 1.00 89.62 141 HIS A N 1
ATOM 1067 C CA . HIS A 1 141 ? -3.473 5.068 3.734 1.00 89.62 141 HIS A CA 1
ATOM 1068 C C . HIS A 1 141 ? -4.224 5.401 2.457 1.00 89.62 141 HIS A C 1
ATOM 1070 O O . HIS A 1 141 ? -5.194 4.733 2.094 1.00 89.62 141 HIS A O 1
ATOM 1076 N N . ARG A 1 142 ? -3.767 6.441 1.761 1.00 86.44 142 ARG A N 1
ATOM 1077 C CA . ARG A 1 142 ? -4.344 6.859 0.489 1.00 86.44 142 ARG A CA 1
ATOM 1078 C C . ARG A 1 142 ? -3.237 7.155 -0.506 1.00 86.44 142 ARG A C 1
ATOM 1080 O O . ARG A 1 142 ? -2.574 8.179 -0.396 1.00 86.44 142 ARG A O 1
ATOM 1087 N N . ILE A 1 143 ? -3.060 6.243 -1.457 1.00 77.31 143 ILE A N 1
ATOM 1088 C CA . ILE A 1 143 ? -2.226 6.447 -2.642 1.00 77.31 143 ILE A CA 1
ATOM 1089 C C . ILE A 1 143 ? -3.105 7.147 -3.674 1.00 77.31 143 ILE A C 1
ATOM 1091 O O . ILE A 1 143 ? -4.110 6.588 -4.116 1.00 77.31 143 ILE A O 1
ATOM 1095 N N . ASN A 1 144 ? -2.783 8.396 -3.982 1.00 65.62 144 ASN A N 1
ATOM 1096 C CA . ASN A 1 144 ? -3.510 9.240 -4.921 1.00 65.62 144 ASN A CA 1
ATOM 1097 C C . ASN A 1 144 ? -2.550 10.121 -5.702 1.00 65.62 144 ASN A C 1
ATOM 1099 O O . ASN A 1 144 ? -1.428 10.345 -5.193 1.00 65.62 144 ASN A O 1
#

Secondary structure (DSSP, 8-state):
--SHHHHHHHHHHHHHHHHHHHHHHHHHHHT------------TT-HHHHHTTHHHH-GGGGT-HHHHHHHHTT--THHHH---HHHHT-SSTTTSPPS----GGGHHHHHTTT-------HHHHTTSSSPPPHHHHH------

pLDDT: mean 80.61, std 16.93, range [39.47, 95.38]